Protein AF-A0A524PRJ2-F1 (afdb_monomer)

Sequence (119 aa):
MFIVMVVLFILGYTMIALEHPIKVEKAATALLLGSILWAIYALFSDQILNLGHSLSWLETREMAESFLHNIKPTMSENAFATSPFRETVELAESTNHFVKEELAHHLIEIAEILFFLFG

pLDDT: mean 88.27, std 4.94, range [56.59, 96.62]

Foldseek 3Di:
DVVVLVVLVVVLVVCLVVCPVPVDDSVVSVVVSVVVSLVCCLVCQVVVVVVVPDPVLVVLLVVLVCCVPPPVVVDDPVRLVPDPCVVSNVLNVDSNNVSVVVCVVVVVVVVVVVVVVVD

Radius of gyration: 19.34 Å; Cα contacts (8 Å, |Δi|>4): 69; chains: 1; bounding box: 44×35×56 Å

Secondary structure (DSSP, 8-state):
-HHHHHHHHHHHHHHHHTHHHH---HHHHHHHHHHHHHHHHHHTHHHHHTTS--HHHHHHHHHHHHHHHHTGGGS-HHHHHT-TTHHHHHHHH-HHHHHHHHHHHHHHHHHHHHHHHH-

Structure (mmCIF, N/CA/C/O backbone):
data_AF-A0A524PRJ2-F1
#
_entry.id   AF-A0A524PRJ2-F1
#
loop_
_atom_site.group_PDB
_atom_site.id
_atom_site.type_symbol
_atom_site.label_atom_id
_atom_site.label_alt_id
_atom_site.label_comp_id
_atom_site.label_asym_id
_atom_site.label_entity_id
_atom_site.label_seq_id
_atom_site.pdbx_PDB_ins_code
_atom_site.Cartn_x
_atom_site.Cartn_y
_atom_site.Cartn_z
_atom_site.occupancy
_atom_site.B_iso_or_equiv
_atom_site.auth_seq_id
_atom_site.auth_comp_id
_atom_site.auth_asym_id
_atom_site.auth_atom_id
_atom_site.pdbx_PDB_model_num
ATOM 1 N N . MET A 1 1 ? -6.695 -12.510 -0.837 1.00 88.38 1 MET A N 1
ATOM 2 C CA . MET A 1 1 ? -6.033 -11.444 -0.051 1.00 88.38 1 MET A CA 1
ATOM 3 C C . MET A 1 1 ? -6.800 -10.134 -0.108 1.00 88.38 1 MET A C 1
ATOM 5 O O . MET A 1 1 ? -7.162 -9.634 0.946 1.00 88.38 1 MET A O 1
ATOM 9 N N . PHE A 1 2 ? -7.191 -9.659 -1.293 1.00 90.62 2 PHE A N 1
ATOM 10 C CA . PHE A 1 2 ? -8.048 -8.473 -1.433 1.00 90.62 2 PHE A CA 1
ATOM 11 C C . PHE A 1 2 ? -9.350 -8.519 -0.601 1.00 90.62 2 PHE A C 1
ATOM 13 O O . PHE A 1 2 ? -9.598 -7.631 0.206 1.00 90.62 2 PHE A O 1
ATOM 20 N N . ILE A 1 3 ? -10.139 -9.598 -0.695 1.00 93.56 3 ILE A N 1
ATOM 21 C CA . ILE A 1 3 ? -11.383 -9.745 0.094 1.00 93.56 3 ILE A CA 1
ATOM 22 C C . ILE A 1 3 ? -11.112 -9.707 1.609 1.00 93.56 3 ILE A C 1
ATOM 24 O O . ILE A 1 3 ? -11.890 -9.131 2.362 1.00 93.56 3 ILE A O 1
ATOM 28 N N . VAL A 1 4 ? -9.990 -10.276 2.064 1.00 93.75 4 VAL A N 1
ATOM 29 C CA . VAL A 1 4 ? -9.600 -10.245 3.485 1.00 93.75 4 VAL A CA 1
ATOM 30 C C . VAL A 1 4 ? -9.356 -8.808 3.939 1.00 93.75 4 VAL A C 1
ATOM 32 O O . VAL A 1 4 ? -9.821 -8.430 5.010 1.00 93.75 4 VAL A O 1
ATOM 35 N N . MET A 1 5 ? -8.700 -7.986 3.115 1.00 94.38 5 MET A N 1
ATOM 36 C CA . MET A 1 5 ? -8.522 -6.561 3.404 1.00 94.38 5 MET A CA 1
ATOM 37 C C . MET A 1 5 ? -9.861 -5.826 3.498 1.00 94.38 5 MET A C 1
ATOM 39 O O . MET A 1 5 ? -10.047 -5.040 4.419 1.00 94.38 5 MET A O 1
ATOM 43 N N . VAL A 1 6 ? -10.817 -6.118 2.609 1.00 94.69 6 VAL A N 1
ATOM 44 C CA . VAL A 1 6 ? -12.167 -5.527 2.669 1.00 94.69 6 VAL A CA 1
ATOM 45 C C . VAL A 1 6 ? -12.878 -5.907 3.970 1.00 94.69 6 VAL A C 1
ATOM 47 O O . VAL A 1 6 ? -13.446 -5.047 4.640 1.00 94.69 6 VAL A O 1
ATOM 50 N N . VAL A 1 7 ? -12.808 -7.178 4.374 1.00 96.62 7 VAL A N 1
ATOM 51 C CA . VAL A 1 7 ? -13.392 -7.643 5.641 1.00 96.62 7 VAL A CA 1
ATOM 52 C C . VAL A 1 7 ? -12.737 -6.948 6.838 1.00 96.62 7 VAL A C 1
ATOM 54 O O . VAL A 1 7 ? -13.444 -6.448 7.711 1.00 96.62 7 VAL A O 1
ATOM 57 N N . LEU A 1 8 ? -11.404 -6.866 6.873 1.00 95.06 8 LEU A N 1
ATOM 58 C CA . LEU A 1 8 ? -10.670 -6.175 7.937 1.00 95.06 8 LEU A CA 1
ATOM 59 C C . LEU A 1 8 ? -11.004 -4.686 7.990 1.00 95.06 8 LEU A C 1
ATOM 61 O O . LEU A 1 8 ? -11.184 -4.150 9.079 1.00 95.06 8 LEU A O 1
ATOM 65 N N . PHE A 1 9 ? -11.139 -4.034 6.836 1.00 95.06 9 PHE A N 1
ATOM 66 C CA . PHE A 1 9 ? -11.556 -2.642 6.746 1.00 95.06 9 PHE A CA 1
ATOM 67 C C . PHE A 1 9 ? -12.948 -2.433 7.350 1.00 95.06 9 PHE A C 1
ATOM 69 O O . PHE A 1 9 ? -13.110 -1.566 8.204 1.00 95.06 9 PHE A O 1
ATOM 76 N N . ILE A 1 10 ? -13.935 -3.260 6.983 1.00 96.12 10 ILE A N 1
ATOM 77 C CA . ILE A 1 10 ? -15.298 -3.170 7.530 1.00 96.12 10 ILE A CA 1
ATOM 78 C C . ILE A 1 10 ? -15.291 -3.397 9.047 1.00 96.12 10 ILE A C 1
ATOM 80 O O . ILE A 1 10 ? -15.889 -2.614 9.787 1.00 96.12 10 I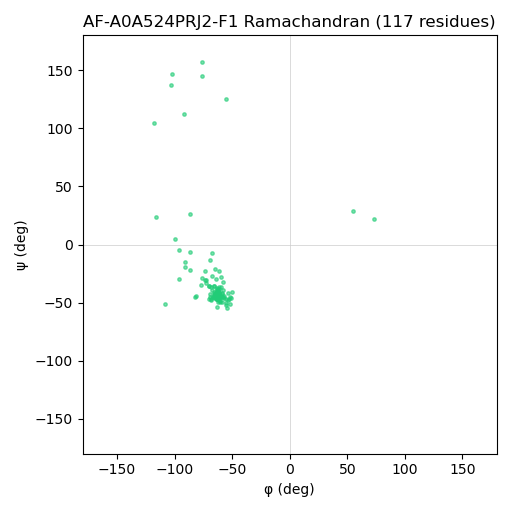LE A O 1
ATOM 84 N N . LEU A 1 11 ? -14.600 -4.435 9.529 1.00 93.62 11 LEU A N 1
ATOM 85 C CA . LEU A 1 11 ? -14.512 -4.742 10.961 1.00 93.62 11 LEU A CA 1
ATOM 86 C C . LEU A 1 11 ? -13.808 -3.628 11.742 1.00 93.62 11 LEU A C 1
ATOM 88 O O . LEU A 1 11 ? -14.305 -3.184 12.776 1.00 93.62 11 LEU A O 1
ATOM 92 N N . GLY A 1 12 ? -12.673 -3.150 11.238 1.00 91.50 12 GLY A N 1
ATOM 93 C CA . GLY A 1 12 ? -11.906 -2.075 11.852 1.00 91.50 12 GLY A CA 1
ATOM 94 C C . GLY A 1 12 ? -12.668 -0.755 11.881 1.00 91.50 12 GLY A C 1
ATOM 95 O O . GLY A 1 12 ? -12.739 -0.111 12.925 1.00 91.50 12 GLY A O 1
ATOM 96 N N . TYR A 1 13 ? -13.315 -0.385 10.776 1.00 91.75 13 TYR A N 1
ATOM 97 C CA . TYR A 1 13 ? -14.158 0.806 10.719 1.00 91.75 13 TYR A CA 1
ATOM 98 C C . TYR A 1 13 ? -15.356 0.700 11.671 1.00 91.75 13 TYR A C 1
ATOM 100 O O . TYR A 1 13 ? -15.685 1.662 12.363 1.00 91.75 13 TYR A O 1
ATOM 108 N N . THR A 1 14 ? -15.960 -0.488 11.783 1.00 91.50 14 THR A N 1
ATOM 109 C CA . THR A 1 14 ? -17.031 -0.754 12.756 1.00 91.50 14 THR A CA 1
ATOM 110 C C . THR A 1 14 ? -16.536 -0.557 14.191 1.00 91.50 14 THR A C 1
ATOM 112 O O . THR A 1 14 ? -17.237 0.059 14.989 1.00 91.50 14 THR A O 1
ATOM 115 N N . MET A 1 15 ? -15.317 -1.001 14.523 1.00 88.31 15 MET A N 1
ATOM 116 C CA . MET A 1 15 ? -14.719 -0.760 15.845 1.00 88.31 15 MET A CA 1
ATOM 117 C C . MET A 1 15 ? -14.489 0.731 16.127 1.00 88.31 15 MET A C 1
ATOM 119 O O . MET A 1 15 ? -14.765 1.181 17.236 1.00 88.31 15 MET A O 1
ATOM 123 N N . ILE A 1 16 ? -14.052 1.509 15.132 1.00 88.81 16 ILE A N 1
ATOM 124 C CA . ILE A 1 16 ? -13.874 2.967 15.261 1.00 88.81 16 ILE A CA 1
ATOM 125 C C . ILE A 1 16 ? -15.227 3.668 15.472 1.00 88.81 16 ILE A C 1
ATOM 127 O O . ILE A 1 16 ? -15.348 4.556 16.318 1.00 88.81 16 ILE A O 1
ATOM 131 N N . ALA A 1 17 ? -16.260 3.262 14.727 1.00 89.00 17 ALA A N 1
ATOM 132 C CA . ALA A 1 17 ? -17.611 3.807 14.855 1.00 89.00 17 ALA A CA 1
ATOM 133 C C . ALA A 1 17 ? -18.248 3.471 16.216 1.00 89.00 17 ALA A C 1
ATOM 135 O O . ALA A 1 17 ? -18.953 4.295 16.800 1.00 89.00 17 ALA A O 1
ATOM 136 N N . LEU A 1 18 ? -17.960 2.282 16.750 1.00 87.56 18 LEU A N 1
ATOM 137 C CA . LEU A 1 18 ? -18.409 1.809 18.058 1.00 87.56 18 LEU A CA 1
ATOM 138 C C . LEU A 1 18 ? -17.474 2.227 19.209 1.00 87.56 18 LEU A C 1
ATOM 140 O O . LEU A 1 18 ? -17.457 1.571 20.249 1.00 87.56 18 LEU A O 1
ATOM 144 N N . GLU A 1 19 ? -16.730 3.330 19.084 1.00 80.19 19 GLU A N 1
ATOM 145 C CA . GLU A 1 19 ? -15.856 3.811 20.166 1.00 80.19 19 GLU A CA 1
ATOM 146 C C . GLU A 1 19 ? -16.596 3.934 21.510 1.00 80.19 19 GLU A C 1
ATOM 148 O O . GLU A 1 19 ? -16.083 3.504 22.543 1.00 80.19 19 GLU A O 1
ATOM 153 N N . HIS A 1 20 ? -17.806 4.504 21.510 1.00 73.50 20 HIS A N 1
ATOM 154 C CA . HIS A 1 20 ? -18.548 4.791 22.742 1.00 73.50 20 HIS A CA 1
ATOM 155 C C . HIS A 1 20 ? -18.753 3.566 23.655 1.00 73.50 20 HIS A C 1
ATOM 157 O O . HIS A 1 20 ? -18.514 3.683 24.859 1.00 73.50 20 HIS A O 1
ATOM 163 N N . PRO A 1 21 ? -19.172 2.396 23.141 1.00 76.75 21 PRO A N 1
ATOM 164 C CA . PRO A 1 21 ? -19.246 1.181 23.949 1.00 76.75 21 PRO A CA 1
ATOM 165 C C . PRO A 1 21 ? -17.888 0.510 24.233 1.00 76.75 21 PRO A C 1
ATOM 167 O O . PRO A 1 21 ? -17.763 -0.134 25.273 1.00 76.75 21 PRO A O 1
ATOM 170 N N . ILE A 1 22 ? -16.884 0.637 23.353 1.00 77.38 22 ILE A N 1
ATOM 171 C CA . ILE A 1 22 ? -15.629 -0.144 23.423 1.00 77.38 22 ILE A CA 1
ATOM 172 C C . ILE A 1 22 ? -14.533 0.568 24.246 1.00 77.38 22 ILE A C 1
ATOM 174 O O . ILE A 1 22 ? -13.629 -0.091 24.756 1.00 77.38 22 ILE A O 1
ATOM 178 N N . LYS A 1 23 ? -14.637 1.891 24.454 1.00 81.44 23 LYS A N 1
ATOM 179 C CA . LYS A 1 23 ? -13.689 2.716 25.240 1.00 81.44 23 LYS A CA 1
ATOM 180 C C . LYS A 1 23 ? -12.224 2.602 24.784 1.00 81.44 23 LYS A C 1
ATOM 182 O O . LYS A 1 23 ? -11.310 2.752 25.592 1.00 81.44 23 LYS A O 1
ATOM 187 N N . VAL A 1 24 ? -12.000 2.323 23.503 1.00 82.50 24 VAL A N 1
ATOM 188 C CA . VAL A 1 24 ? -10.673 2.342 22.873 1.00 82.50 24 VAL A CA 1
ATOM 189 C C . VAL A 1 24 ? -10.558 3.623 22.055 1.00 82.50 24 VAL A C 1
ATOM 191 O O . VAL A 1 24 ? -11.493 3.969 21.342 1.00 82.50 24 VAL A O 1
ATOM 194 N N . GLU A 1 25 ? -9.409 4.293 22.132 1.00 84.81 25 GLU A N 1
ATOM 195 C CA . GLU A 1 25 ? -9.114 5.510 21.366 1.00 84.81 25 GLU A CA 1
ATOM 196 C C . GLU A 1 25 ? -9.296 5.297 19.848 1.00 84.81 25 GLU A C 1
ATOM 198 O O . GLU A 1 25 ? -8.645 4.416 19.260 1.00 84.81 25 GLU A O 1
ATOM 203 N N . LYS A 1 26 ? -10.121 6.134 19.184 1.00 84.44 26 LYS A N 1
ATOM 204 C CA . LYS A 1 26 ? -10.308 6.102 17.712 1.00 84.44 26 LYS A CA 1
ATOM 205 C C . LYS A 1 26 ? -8.977 6.123 16.979 1.00 84.44 26 LYS A C 1
ATOM 207 O O . LYS A 1 26 ? -8.774 5.342 16.054 1.00 84.44 26 LYS A O 1
ATOM 212 N N . ALA A 1 27 ? -8.077 7.014 17.398 1.00 84.62 27 ALA A N 1
ATOM 213 C CA . ALA A 1 27 ? -6.796 7.229 16.738 1.00 84.62 27 ALA A CA 1
ATOM 214 C C . ALA A 1 27 ? -5.906 5.979 16.810 1.00 84.62 27 ALA A C 1
ATOM 216 O O . ALA A 1 27 ? -5.354 5.560 15.795 1.00 84.62 27 ALA A O 1
ATOM 217 N N . ALA A 1 28 ? -5.828 5.331 17.977 1.00 85.69 28 ALA A N 1
ATOM 218 C CA . ALA A 1 28 ? -5.039 4.112 18.145 1.00 85.69 28 ALA A CA 1
ATOM 219 C C . ALA A 1 28 ? -5.585 2.959 17.286 1.00 85.69 28 ALA A C 1
ATOM 221 O O . ALA A 1 28 ? -4.821 2.271 16.610 1.00 85.69 28 ALA A O 1
ATOM 222 N N . THR A 1 29 ? -6.911 2.785 17.253 1.00 86.75 29 THR A N 1
ATOM 223 C CA . THR A 1 29 ? -7.559 1.743 16.437 1.00 86.75 29 THR A CA 1
ATOM 224 C C . THR A 1 29 ? -7.399 2.015 14.941 1.00 86.75 29 THR A C 1
ATOM 226 O O . THR A 1 29 ? -7.142 1.088 14.176 1.00 86.75 29 THR A O 1
ATOM 229 N N . ALA A 1 30 ? -7.497 3.279 14.517 1.00 88.56 30 ALA A N 1
ATOM 230 C CA . ALA A 1 30 ? -7.299 3.688 13.129 1.00 88.56 30 ALA A CA 1
ATOM 231 C C . ALA A 1 30 ? -5.861 3.441 12.654 1.00 88.56 30 ALA A C 1
ATOM 233 O O . ALA A 1 30 ? -5.662 2.872 11.581 1.00 88.56 30 ALA A O 1
ATOM 234 N N . LEU A 1 31 ? -4.864 3.799 13.470 1.00 88.38 31 LEU A N 1
ATOM 235 C CA . LEU A 1 31 ? -3.455 3.550 13.160 1.00 88.38 31 LEU A CA 1
ATOM 236 C C . LEU A 1 31 ? -3.149 2.049 13.086 1.00 88.38 31 LEU A C 1
ATOM 238 O O . LEU A 1 31 ? -2.465 1.606 12.163 1.00 88.38 31 LEU A O 1
ATOM 242 N N . LEU A 1 32 ? -3.685 1.252 14.016 1.00 88.81 32 LEU A N 1
ATOM 243 C CA . LEU A 1 32 ? -3.506 -0.201 14.019 1.00 88.81 32 LEU A CA 1
ATOM 244 C C . LEU A 1 32 ? -4.164 -0.855 12.797 1.00 88.81 32 LEU A C 1
ATOM 246 O O . LEU A 1 32 ? -3.530 -1.666 12.124 1.00 88.81 32 LEU A O 1
ATOM 250 N N . LEU A 1 33 ? -5.402 -0.471 12.470 1.00 92.88 33 LEU A N 1
ATOM 251 C CA . LEU A 1 33 ? -6.099 -0.951 11.278 1.00 92.88 33 LEU A CA 1
ATOM 252 C C . LEU A 1 33 ? -5.316 -0.611 10.005 1.00 92.88 33 LEU A C 1
ATOM 254 O O . LEU A 1 33 ? -5.080 -1.498 9.185 1.00 92.88 33 LEU A O 1
ATOM 258 N N . GLY A 1 34 ? -4.885 0.646 9.860 1.00 90.75 34 GLY A N 1
ATOM 259 C CA . GLY A 1 34 ? -4.089 1.093 8.718 1.00 90.75 34 GLY A CA 1
ATOM 260 C C . GLY A 1 34 ? -2.781 0.313 8.584 1.00 90.75 34 GLY A C 1
ATOM 261 O O . GLY A 1 34 ? -2.474 -0.182 7.503 1.00 90.75 34 GLY A O 1
ATOM 262 N N . SER A 1 35 ? -2.065 0.108 9.693 1.00 90.62 35 SER A N 1
ATOM 263 C CA . SER A 1 35 ? -0.805 -0.649 9.717 1.00 90.62 35 SER A CA 1
ATOM 264 C C . SER A 1 35 ? -0.996 -2.109 9.294 1.00 90.62 35 SER A C 1
ATOM 266 O O . SER A 1 35 ? -0.199 -2.639 8.522 1.00 90.62 35 SER A O 1
ATOM 268 N N . ILE A 1 36 ? -2.064 -2.765 9.764 1.00 93.44 36 ILE A N 1
ATOM 269 C CA . ILE A 1 36 ? -2.372 -4.159 9.410 1.00 93.44 36 ILE A CA 1
ATOM 270 C C . ILE A 1 36 ? -2.771 -4.274 7.937 1.00 93.44 36 ILE A C 1
ATOM 272 O O . ILE A 1 36 ? -2.255 -5.140 7.230 1.00 93.44 36 ILE A O 1
ATOM 276 N N . LEU A 1 37 ? -3.677 -3.412 7.465 1.00 93.69 37 LEU A N 1
ATOM 277 C CA . LEU A 1 37 ? -4.100 -3.401 6.064 1.00 93.69 37 LEU A CA 1
ATOM 278 C C . LEU A 1 37 ? -2.908 -3.159 5.140 1.00 93.69 37 LEU A C 1
ATOM 280 O O . LEU A 1 37 ? -2.765 -3.853 4.134 1.00 93.69 37 LEU A O 1
ATOM 284 N N . TRP A 1 38 ? -2.027 -2.233 5.512 1.00 90.50 38 TRP A N 1
ATOM 285 C CA . TRP A 1 38 ? -0.821 -1.956 4.754 1.00 90.50 38 TRP A CA 1
ATOM 286 C C . TRP A 1 38 ? 0.160 -3.133 4.746 1.00 90.50 38 TRP A C 1
ATOM 288 O O . TRP A 1 38 ? 0.654 -3.504 3.685 1.00 90.50 38 TRP A O 1
ATOM 298 N N . ALA A 1 39 ? 0.397 -3.778 5.891 1.00 91.19 39 ALA A N 1
ATOM 299 C CA . ALA A 1 39 ? 1.261 -4.955 5.957 1.00 91.19 39 ALA A CA 1
ATOM 300 C C . ALA A 1 39 ? 0.751 -6.087 5.048 1.00 91.19 39 ALA A C 1
ATOM 302 O O . ALA A 1 39 ? 1.531 -6.713 4.331 1.00 91.19 39 ALA A O 1
ATOM 303 N N . ILE A 1 40 ? -0.565 -6.317 5.025 1.00 93.19 40 ILE A N 1
ATOM 304 C CA . ILE A 1 40 ? -1.187 -7.290 4.119 1.00 93.19 40 ILE A CA 1
ATOM 305 C C . ILE A 1 40 ? -1.008 -6.853 2.661 1.00 93.19 40 ILE A C 1
ATOM 307 O O . ILE A 1 40 ? -0.624 -7.671 1.828 1.00 93.19 40 ILE A O 1
ATOM 311 N N . TYR A 1 41 ? -1.244 -5.580 2.345 1.00 91.69 41 TYR A N 1
ATOM 312 C CA . TYR A 1 41 ? -1.062 -5.066 0.989 1.00 91.69 41 TYR A CA 1
ATOM 313 C C . TYR A 1 41 ? 0.378 -5.234 0.491 1.00 91.69 41 TYR A C 1
ATOM 315 O O . TYR A 1 41 ? 0.582 -5.728 -0.612 1.00 91.69 41 TYR A O 1
ATOM 323 N N . ALA A 1 42 ? 1.373 -4.900 1.314 1.00 90.06 42 ALA A N 1
ATOM 324 C CA . ALA A 1 42 ? 2.784 -5.022 0.963 1.00 90.06 42 ALA A CA 1
ATOM 325 C C . ALA A 1 42 ? 3.211 -6.486 0.755 1.00 90.06 42 ALA A C 1
ATOM 327 O O . ALA A 1 42 ? 3.921 -6.787 -0.199 1.00 90.06 42 ALA A O 1
ATOM 328 N N . LEU A 1 43 ? 2.756 -7.409 1.612 1.00 90.94 43 LEU A N 1
ATOM 329 C CA . LEU A 1 43 ? 3.108 -8.832 1.516 1.00 90.94 43 LEU A CA 1
ATOM 330 C C . LEU A 1 43 ? 2.428 -9.551 0.345 1.00 90.94 43 LEU A C 1
ATOM 332 O O . LEU A 1 43 ? 2.978 -10.513 -0.187 1.00 90.94 43 LEU A O 1
ATOM 336 N N . PHE A 1 44 ? 1.232 -9.109 -0.043 1.00 93.31 44 PHE A N 1
ATOM 337 C CA . PHE A 1 44 ? 0.418 -9.748 -1.080 1.00 93.31 44 PHE A CA 1
ATOM 338 C C . PHE A 1 44 ? 0.199 -8.846 -2.302 1.00 93.31 44 PHE A C 1
ATOM 340 O O . PHE A 1 44 ? -0.766 -9.036 -3.044 1.00 93.31 44 PHE A O 1
ATOM 347 N N . SER A 1 45 ? 1.100 -7.886 -2.512 1.00 91.69 45 SER A N 1
ATOM 348 C CA . SER A 1 45 ? 1.030 -6.845 -3.541 1.00 91.69 45 SER A CA 1
ATOM 349 C C . SER A 1 45 ? 0.833 -7.420 -4.944 1.00 91.69 45 SER A C 1
ATOM 351 O O . SER A 1 45 ? -0.096 -7.020 -5.638 1.00 91.69 45 SER A O 1
ATOM 353 N N . ASP A 1 46 ? 1.622 -8.431 -5.314 1.00 91.38 46 ASP A N 1
ATOM 354 C CA . ASP A 1 46 ? 1.523 -9.154 -6.590 1.00 91.38 46 ASP A CA 1
ATOM 355 C C . ASP A 1 46 ? 0.121 -9.738 -6.827 1.00 91.38 46 ASP A C 1
ATOM 357 O O . ASP A 1 46 ? -0.535 -9.435 -7.822 1.00 91.38 46 ASP A O 1
ATOM 361 N N . GLN A 1 47 ? -0.409 -10.495 -5.863 1.00 91.75 47 GLN A N 1
ATOM 362 C CA . GLN A 1 47 ? -1.735 -11.113 -5.983 1.00 91.75 47 GLN A CA 1
ATOM 363 C C . GLN A 1 47 ? -2.866 -10.085 -6.064 1.00 91.75 47 GLN A C 1
ATOM 365 O O . GLN A 1 47 ? -3.919 -10.379 -6.624 1.00 91.75 47 GLN A O 1
ATOM 370 N N . ILE A 1 48 ? -2.688 -8.916 -5.445 1.00 92.44 48 ILE A N 1
ATOM 371 C CA . ILE A 1 48 ? -3.700 -7.860 -5.407 1.00 92.44 48 ILE A CA 1
ATOM 372 C C . ILE A 1 48 ? -3.648 -7.028 -6.690 1.00 92.44 48 ILE A C 1
ATOM 374 O O . ILE A 1 48 ? -4.691 -6.765 -7.282 1.00 92.44 48 ILE A O 1
ATOM 378 N N . LEU A 1 49 ? -2.456 -6.647 -7.150 1.00 91.06 49 LEU A N 1
ATOM 379 C CA . LEU A 1 49 ? -2.282 -5.829 -8.349 1.00 91.06 49 LEU A CA 1
ATOM 380 C C . LEU A 1 49 ? -2.549 -6.615 -9.639 1.00 91.06 49 LEU A C 1
ATOM 382 O O . LEU A 1 49 ? -3.122 -6.061 -10.578 1.00 91.06 49 LEU A O 1
ATOM 386 N N . ASN A 1 50 ? -2.287 -7.925 -9.654 1.00 89.56 50 ASN A N 1
ATOM 387 C CA . ASN A 1 50 ? -2.658 -8.808 -10.766 1.00 89.56 50 ASN A CA 1
ATOM 388 C C . ASN 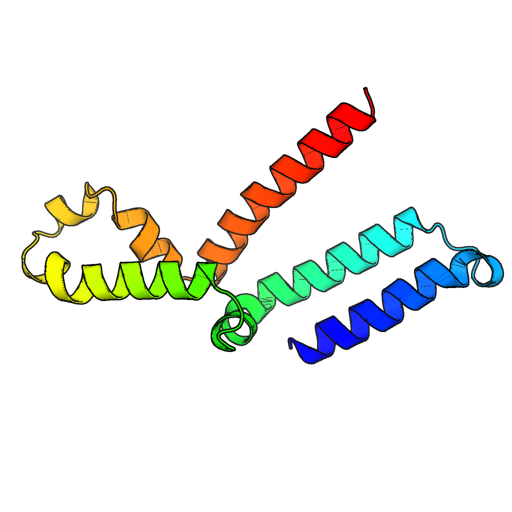A 1 50 ? -4.176 -9.004 -10.934 1.00 89.56 50 ASN A C 1
ATOM 390 O O . ASN A 1 50 ? -4.604 -9.571 -11.937 1.00 89.56 50 ASN A O 1
ATOM 394 N N . LEU A 1 51 ? -5.011 -8.506 -10.010 1.00 90.69 51 LEU A N 1
ATOM 395 C CA . LEU A 1 51 ? -6.464 -8.433 -10.221 1.00 90.69 51 LEU A CA 1
ATOM 396 C C . LEU A 1 51 ? -6.850 -7.402 -11.297 1.00 90.69 51 LEU A C 1
ATOM 398 O O . LEU A 1 51 ? -7.995 -7.399 -11.738 1.00 90.69 51 LEU A O 1
ATOM 402 N N . GLY A 1 52 ? -5.926 -6.525 -11.711 1.00 88.00 52 GLY A N 1
ATOM 403 C CA . GLY A 1 52 ? -6.163 -5.551 -12.781 1.00 88.00 52 GLY A CA 1
ATOM 404 C C . GLY A 1 52 ? -7.082 -4.395 -12.378 1.00 88.00 52 GLY A C 1
ATOM 405 O O . GLY A 1 52 ? -7.696 -3.765 -13.231 1.00 88.00 52 GLY A O 1
ATOM 406 N N . HIS A 1 53 ? -7.214 -4.118 -11.079 1.00 89.19 53 HIS A N 1
ATOM 407 C CA . HIS A 1 53 ?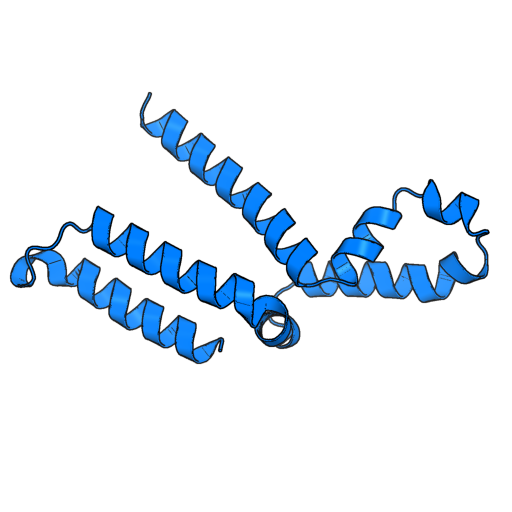 -8.024 -3.001 -10.578 1.00 89.19 53 HIS A CA 1
ATOM 408 C C . HIS A 1 53 ? -7.239 -1.691 -10.418 1.00 89.19 53 HIS A C 1
ATOM 410 O O . HIS A 1 53 ? -7.852 -0.639 -10.257 1.00 89.19 53 HIS A O 1
ATOM 416 N N . SER A 1 54 ? -5.903 -1.743 -10.438 1.00 89.69 54 SER A N 1
ATOM 417 C CA . SER A 1 54 ? -5.052 -0.554 -10.342 1.00 89.69 54 SER A CA 1
ATOM 418 C C . SER A 1 54 ? -4.724 -0.030 -11.738 1.00 89.69 54 SER A C 1
ATOM 420 O O . SER A 1 54 ? -4.006 -0.690 -12.489 1.00 89.69 54 SER A O 1
ATOM 422 N N . LEU A 1 55 ? -5.250 1.152 -12.072 1.00 90.31 55 LEU A N 1
ATOM 423 C CA . LEU A 1 55 ? -4.994 1.804 -13.358 1.00 90.31 55 LEU A CA 1
ATOM 424 C C . LEU A 1 55 ? -3.514 2.185 -13.508 1.00 90.31 55 LEU A C 1
ATOM 426 O O . LEU A 1 55 ? -2.916 1.877 -14.530 1.00 90.31 55 LEU A O 1
ATOM 430 N N . SER A 1 56 ? -2.898 2.748 -12.463 1.00 89.81 56 SER A N 1
ATOM 431 C CA . SER A 1 56 ? -1.483 3.142 -12.486 1.00 89.81 56 SER A CA 1
ATOM 432 C C . SER A 1 56 ? -0.542 1.952 -12.691 1.00 89.81 56 SER A C 1
ATOM 434 O O . SER A 1 56 ? 0.426 2.044 -13.446 1.00 89.81 56 SER A O 1
ATOM 436 N N . TRP A 1 57 ? -0.839 0.804 -12.072 1.00 91.62 57 TRP A N 1
ATOM 437 C CA . TRP A 1 57 ? -0.072 -0.428 -12.284 1.00 91.62 57 TRP A CA 1
ATOM 438 C C . TRP A 1 57 ? -0.196 -0.943 -13.721 1.00 91.62 57 TRP A C 1
ATOM 440 O O . TRP A 1 57 ? 0.805 -1.333 -14.321 1.00 91.62 57 TRP A O 1
ATOM 450 N N . LEU A 1 58 ? -1.411 -0.925 -14.281 1.00 92.38 58 LEU A N 1
ATOM 451 C CA . LEU A 1 58 ? -1.659 -1.341 -15.663 1.00 92.38 58 LEU A CA 1
ATOM 452 C C . LEU A 1 58 ? -0.916 -0.445 -16.656 1.00 92.38 58 LEU A C 1
ATOM 454 O O . LEU A 1 58 ? -0.183 -0.961 -17.491 1.00 92.38 58 LEU A O 1
ATOM 458 N N . GLU A 1 59 ? -1.030 0.876 -16.518 1.00 91.88 59 GLU A N 1
ATOM 459 C CA . GLU A 1 59 ? -0.346 1.846 -17.382 1.00 91.88 59 GLU A CA 1
ATOM 460 C C . GLU A 1 59 ? 1.181 1.694 -17.312 1.00 91.88 59 GLU A C 1
ATOM 462 O O . GLU A 1 59 ? 1.860 1.664 -18.340 1.00 91.88 59 GLU A O 1
ATOM 467 N N . THR A 1 60 ? 1.726 1.526 -16.103 1.00 91.31 60 THR A N 1
ATOM 468 C CA . THR A 1 60 ? 3.167 1.321 -15.883 1.00 91.31 60 THR A CA 1
ATOM 469 C C . THR A 1 60 ? 3.647 0.035 -16.554 1.00 91.31 60 THR A C 1
ATOM 471 O O . THR A 1 60 ? 4.686 0.022 -17.221 1.00 91.31 60 THR A O 1
ATOM 474 N N . ARG A 1 61 ? 2.867 -1.043 -16.429 1.00 92.12 61 ARG A N 1
ATOM 475 C CA . ARG A 1 61 ? 3.174 -2.337 -17.035 1.00 92.12 61 ARG A CA 1
ATOM 476 C C . ARG A 1 61 ? 3.061 -2.304 -18.557 1.00 92.12 61 ARG A C 1
ATOM 478 O O . ARG A 1 61 ? 3.966 -2.790 -19.225 1.00 92.12 61 ARG A O 1
ATOM 485 N N . GLU A 1 62 ? 2.011 -1.708 -19.112 1.00 91.94 62 GLU A N 1
ATOM 486 C CA . GLU A 1 62 ? 1.840 -1.564 -20.563 1.00 91.94 62 GLU A CA 1
ATOM 487 C C . GLU A 1 62 ? 2.957 -0.710 -21.176 1.00 91.94 62 GLU A C 1
ATOM 489 O O . GLU A 1 62 ? 3.536 -1.077 -22.204 1.00 91.94 62 GLU A O 1
ATOM 494 N N . MET A 1 63 ? 3.328 0.392 -20.516 1.00 91.12 63 MET A N 1
ATOM 495 C CA . MET A 1 63 ? 4.451 1.225 -20.938 1.00 91.12 63 MET A CA 1
ATOM 496 C C . MET A 1 63 ? 5.758 0.427 -20.935 1.00 91.12 63 MET A C 1
ATOM 498 O O . MET A 1 63 ? 6.468 0.411 -21.946 1.00 91.12 63 MET A O 1
ATOM 502 N N . ALA A 1 64 ? 6.058 -0.281 -19.846 1.00 92.12 64 ALA A N 1
ATOM 503 C CA . ALA A 1 64 ? 7.255 -1.106 -19.743 1.00 92.12 64 ALA A CA 1
ATOM 504 C C . ALA A 1 64 ? 7.279 -2.245 -20.774 1.00 92.12 64 ALA A C 1
ATOM 506 O O . ALA A 1 64 ? 8.299 -2.441 -21.435 1.00 92.12 64 ALA A O 1
ATOM 507 N N . GLU A 1 65 ? 6.169 -2.959 -20.972 1.00 91.00 65 GLU A N 1
ATOM 508 C CA . GLU A 1 65 ? 6.057 -4.029 -21.969 1.00 91.00 65 GLU A CA 1
ATOM 509 C C . GLU A 1 65 ? 6.276 -3.487 -23.390 1.00 91.00 65 GLU A C 1
ATOM 511 O O . GLU A 1 65 ? 7.053 -4.060 -24.162 1.00 91.00 65 GLU A O 1
ATOM 516 N N . SER A 1 66 ? 5.679 -2.338 -23.725 1.00 90.56 66 SER A N 1
ATOM 517 C CA . SER A 1 66 ? 5.865 -1.698 -25.032 1.00 90.56 66 SER A CA 1
ATOM 518 C C . SER A 1 66 ? 7.327 -1.311 -25.284 1.00 90.56 66 SER A C 1
ATOM 520 O O . SER A 1 66 ? 7.841 -1.494 -26.392 1.00 90.56 66 SER A O 1
ATOM 522 N N . PHE A 1 67 ? 8.022 -0.834 -24.250 1.00 89.94 67 PHE A N 1
ATOM 523 C CA . PHE A 1 67 ? 9.429 -0.469 -24.324 1.00 89.94 67 PHE A CA 1
ATOM 524 C C . PHE A 1 67 ? 10.321 -1.710 -24.464 1.00 89.94 67 PHE A C 1
ATOM 526 O O . PHE A 1 67 ? 11.198 -1.766 -25.332 1.00 89.94 67 PHE A O 1
ATOM 533 N N . LEU A 1 68 ? 10.076 -2.738 -23.649 1.00 89.19 68 LEU A N 1
ATOM 534 C CA . LEU A 1 68 ? 10.809 -4.002 -23.683 1.00 89.19 68 LEU A CA 1
ATOM 535 C C . LEU A 1 68 ? 10.667 -4.724 -25.027 1.00 89.19 68 LEU A C 1
ATOM 537 O O . LEU A 1 68 ? 11.633 -5.323 -25.491 1.00 89.19 68 LEU A O 1
ATOM 541 N N . HIS A 1 69 ? 9.494 -4.663 -25.658 1.00 89.25 69 HIS A N 1
ATOM 542 C CA . HIS A 1 69 ? 9.247 -5.334 -26.931 1.00 89.25 69 HIS A CA 1
ATOM 543 C C . HIS A 1 69 ? 9.769 -4.542 -28.135 1.00 89.25 69 HIS A C 1
ATOM 545 O O . HIS A 1 69 ? 10.389 -5.114 -29.028 1.00 89.25 69 HIS A O 1
ATOM 551 N N . ASN A 1 70 ? 9.532 -3.228 -28.180 1.00 88.25 70 ASN A N 1
ATOM 552 C CA . ASN A 1 70 ? 9.802 -2.437 -29.385 1.00 88.25 70 ASN A CA 1
ATOM 553 C C . ASN A 1 70 ? 11.166 -1.740 -29.366 1.00 88.25 70 ASN A C 1
ATOM 555 O O . ASN A 1 70 ? 11.741 -1.502 -30.424 1.00 88.25 70 ASN A O 1
ATOM 559 N N . ILE A 1 71 ? 11.679 -1.393 -28.182 1.00 84.38 71 ILE A N 1
ATOM 560 C CA . ILE A 1 71 ? 12.841 -0.509 -28.045 1.00 84.38 71 ILE A CA 1
ATOM 561 C C . ILE A 1 71 ? 14.069 -1.307 -27.586 1.00 84.38 71 ILE A C 1
ATOM 563 O O . ILE A 1 71 ? 15.104 -1.264 -28.256 1.00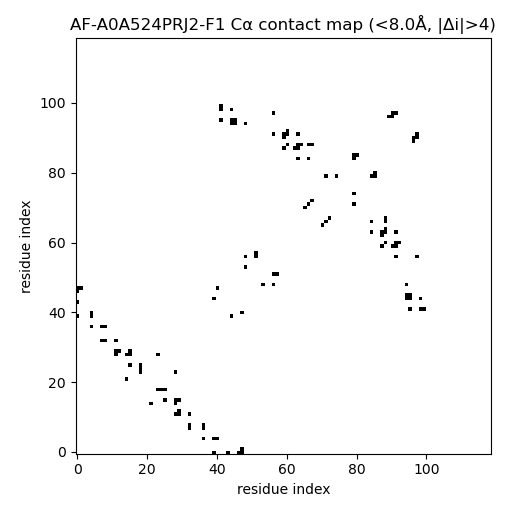 84.38 71 ILE A O 1
ATOM 567 N N . LYS A 1 72 ? 13.964 -2.098 -26.505 1.00 83.25 72 LYS A N 1
ATOM 568 C CA . LYS A 1 72 ? 15.094 -2.872 -25.943 1.00 83.25 72 LYS A CA 1
ATOM 569 C C . LYS A 1 72 ? 15.861 -3.722 -26.975 1.00 83.25 72 LYS A C 1
ATOM 571 O O . LYS A 1 72 ? 17.087 -3.691 -26.91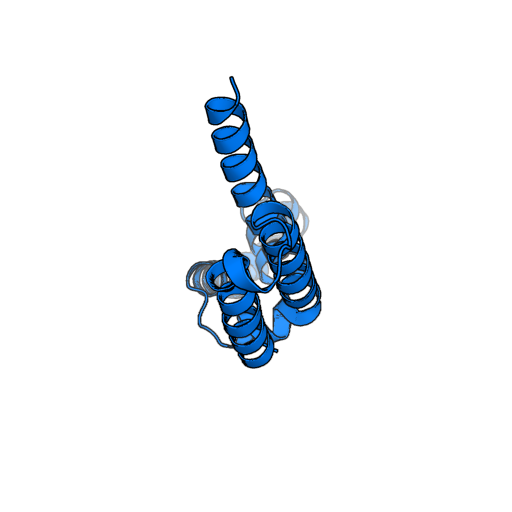6 1.00 83.25 72 LYS A O 1
ATOM 576 N N . PRO A 1 73 ? 15.230 -4.418 -27.947 1.00 87.38 73 PRO A N 1
ATOM 577 C CA . PRO A 1 73 ? 15.961 -5.231 -28.928 1.00 87.38 73 PRO A CA 1
ATOM 578 C C . PRO A 1 73 ? 16.865 -4.417 -29.863 1.00 87.38 73 PRO A C 1
ATOM 580 O O . PRO A 1 73 ? 17.790 -4.961 -30.459 1.00 87.38 73 PRO A O 1
ATOM 583 N N . THR A 1 74 ? 16.591 -3.119 -30.005 1.00 85.81 74 THR A N 1
ATOM 584 C CA . THR A 1 74 ? 17.374 -2.196 -30.840 1.00 85.81 74 THR A CA 1
ATOM 585 C C . THR A 1 74 ? 18.419 -1.404 -30.051 1.00 85.81 74 THR A C 1
ATOM 587 O O . THR A 1 74 ? 19.219 -0.684 -30.647 1.00 85.81 74 THR A O 1
ATO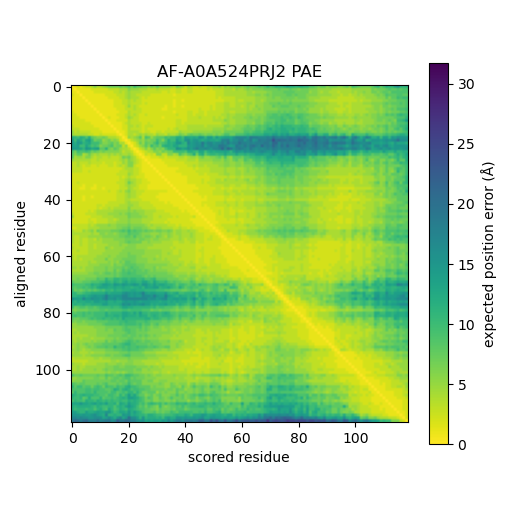M 590 N N . MET A 1 75 ? 18.446 -1.543 -28.722 1.00 83.12 75 MET A N 1
ATOM 591 C CA . MET A 1 75 ? 19.377 -0.846 -27.835 1.00 83.12 75 MET A CA 1
ATOM 592 C C . MET A 1 75 ? 20.514 -1.767 -27.382 1.00 83.12 75 MET A C 1
ATOM 594 O O . MET A 1 75 ? 20.324 -2.960 -27.159 1.00 83.12 75 MET A O 1
ATOM 59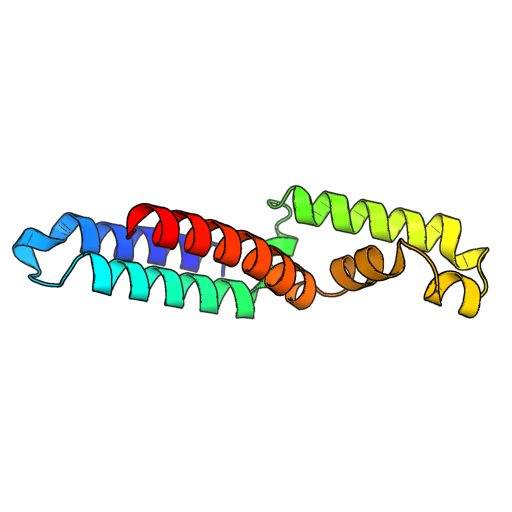8 N N . SER A 1 76 ? 21.706 -1.201 -27.187 1.00 86.38 76 SER A N 1
ATOM 599 C CA . SER A 1 76 ? 22.778 -1.885 -26.457 1.00 86.38 76 SER A CA 1
ATOM 600 C C . SER A 1 76 ? 22.509 -1.849 -24.948 1.00 86.38 76 SER A C 1
ATOM 602 O O . SER A 1 76 ? 21.826 -0.947 -24.459 1.00 86.38 76 SER A O 1
ATOM 604 N N . GLU A 1 77 ? 23.081 -2.787 -24.185 1.00 83.75 77 GLU A N 1
ATOM 605 C CA . GLU A 1 77 ? 22.928 -2.824 -22.717 1.00 83.75 77 GLU A CA 1
ATOM 606 C C . GLU A 1 77 ? 23.315 -1.492 -22.056 1.00 83.75 77 GLU A C 1
ATOM 608 O O . GLU A 1 77 ? 22.590 -0.984 -21.202 1.00 83.75 77 GLU A O 1
ATOM 613 N N . ASN A 1 78 ? 24.403 -0.870 -22.520 1.00 85.94 78 ASN A N 1
ATOM 614 C CA . ASN A 1 78 ? 24.862 0.426 -22.013 1.00 85.94 78 ASN A CA 1
ATOM 615 C C . ASN A 1 78 ? 23.873 1.561 -22.316 1.00 85.94 78 ASN A C 1
ATOM 617 O O . ASN A 1 78 ? 23.720 2.467 -21.503 1.00 85.94 78 ASN A O 1
ATOM 621 N N . ALA A 1 79 ? 23.206 1.518 -23.474 1.00 86.44 79 ALA A N 1
ATOM 622 C CA . ALA A 1 79 ? 22.201 2.512 -23.842 1.00 86.44 79 ALA A CA 1
ATOM 623 C C . ALA A 1 79 ? 20.907 2.343 -23.031 1.00 86.44 79 ALA A C 1
ATOM 625 O O . ALA A 1 79 ? 20.247 3.329 -22.716 1.00 86.44 79 ALA A O 1
ATOM 626 N N . PHE A 1 80 ? 20.546 1.110 -22.665 1.00 87.31 80 PHE A N 1
ATOM 627 C CA . PHE A 1 80 ? 19.426 0.864 -21.757 1.00 87.31 80 PHE A CA 1
ATOM 628 C C . PHE A 1 80 ? 19.738 1.337 -20.331 1.00 87.31 80 PHE A C 1
ATOM 630 O O . PHE A 1 80 ? 18.903 1.990 -19.704 1.00 87.31 80 PHE A O 1
ATOM 637 N N . ALA A 1 81 ? 20.953 1.068 -19.842 1.00 85.69 81 ALA A N 1
ATOM 638 C CA . ALA A 1 81 ? 21.386 1.440 -18.495 1.00 85.69 81 ALA A CA 1
ATOM 639 C C . ALA A 1 81 ? 21.344 2.958 -18.233 1.00 85.69 81 ALA A C 1
ATOM 641 O O . ALA A 1 81 ? 21.138 3.373 -17.095 1.00 85.69 81 ALA A O 1
ATOM 642 N N . THR A 1 82 ? 21.504 3.784 -19.270 1.00 89.19 82 THR A N 1
ATOM 643 C CA . THR A 1 82 ? 21.420 5.252 -19.185 1.00 89.19 82 THR A CA 1
ATOM 644 C C . THR A 1 82 ? 20.071 5.813 -19.642 1.00 89.19 82 THR A C 1
ATOM 646 O O . THR A 1 82 ? 19.903 7.031 -19.710 1.00 89.19 82 THR A O 1
ATOM 649 N N . SER A 1 83 ? 19.104 4.950 -19.968 1.00 87.75 83 SER A N 1
ATOM 650 C CA . SER A 1 83 ? 17.805 5.382 -20.480 1.00 87.75 83 SER A CA 1
ATOM 651 C C . SER A 1 83 ? 16.893 5.929 -19.369 1.00 87.75 83 SER A C 1
ATOM 653 O O . SER A 1 83 ? 16.877 5.377 -18.265 1.00 87.75 83 SER A O 1
ATOM 655 N N . PRO A 1 84 ? 16.057 6.946 -19.661 1.00 87.50 84 PRO A N 1
ATOM 656 C CA . PRO A 1 84 ? 15.042 7.438 -18.721 1.00 87.50 84 PRO A CA 1
ATOM 657 C C . PRO A 1 84 ? 13.991 6.385 -18.341 1.00 87.50 84 PRO A C 1
ATOM 659 O O . PRO A 1 84 ? 13.368 6.482 -17.294 1.00 87.50 84 PRO A O 1
ATOM 662 N N . PHE A 1 85 ? 13.795 5.368 -19.185 1.00 88.56 85 PHE A N 1
ATOM 663 C CA . PHE A 1 85 ? 12.776 4.331 -19.002 1.00 88.56 85 PHE A CA 1
ATOM 664 C C . PHE A 1 85 ? 13.241 3.159 -18.130 1.00 88.56 85 PHE A C 1
ATOM 666 O O . PHE A 1 85 ? 12.436 2.283 -17.816 1.00 88.56 85 PHE A O 1
ATOM 673 N N . ARG A 1 86 ? 14.523 3.121 -17.733 1.00 89.00 86 ARG A N 1
ATOM 674 C CA . ARG A 1 86 ? 15.089 2.047 -16.899 1.00 89.00 86 ARG A CA 1
ATOM 675 C C . ARG A 1 86 ? 14.272 1.838 -15.625 1.00 89.00 86 ARG A C 1
ATOM 677 O O . ARG A 1 86 ? 13.933 0.708 -15.296 1.00 89.00 86 ARG A O 1
ATOM 684 N N . GLU A 1 87 ? 13.951 2.933 -14.947 1.00 88.56 87 GLU A N 1
ATOM 685 C CA . GLU A 1 87 ? 13.210 2.931 -13.687 1.00 88.56 87 GLU A CA 1
ATOM 686 C C . GLU A 1 87 ? 11.772 2.440 -13.867 1.00 88.56 87 GLU A C 1
ATOM 688 O O . GLU A 1 87 ? 11.331 1.570 -13.127 1.00 88.56 87 GLU A O 1
ATOM 693 N N . THR A 1 88 ? 11.066 2.908 -14.900 1.00 88.44 88 THR A N 1
ATOM 694 C CA . THR A 1 88 ? 9.724 2.409 -15.234 1.00 88.44 88 THR A CA 1
ATOM 695 C C . THR A 1 88 ? 9.723 0.902 -15.474 1.00 88.44 88 THR A C 1
ATOM 697 O O . THR A 1 88 ? 8.840 0.200 -14.990 1.00 88.44 88 THR A O 1
ATOM 700 N N . VAL A 1 89 ? 10.704 0.396 -16.225 1.00 90.19 89 VAL A N 1
ATOM 701 C CA . VAL A 1 89 ? 10.811 -1.036 -16.528 1.00 90.19 89 VAL A CA 1
ATOM 702 C C . VAL A 1 89 ? 11.075 -1.844 -15.257 1.00 90.19 89 VAL A C 1
ATOM 704 O O . VAL A 1 89 ? 10.441 -2.873 -15.050 1.00 90.19 89 VAL A O 1
ATOM 707 N N . GLU A 1 90 ? 11.960 -1.359 -14.389 1.00 89.06 90 GLU A N 1
ATOM 708 C CA . GLU A 1 90 ? 12.274 -1.994 -13.105 1.00 89.06 90 GLU A CA 1
ATOM 709 C C . GLU A 1 90 ? 11.068 -1.981 -12.142 1.00 89.06 90 GLU A C 1
ATOM 711 O O . GLU A 1 90 ? 10.761 -2.991 -11.506 1.00 89.06 90 GLU A O 1
ATOM 716 N N . LEU A 1 91 ? 10.330 -0.866 -12.090 1.00 88.75 91 LEU A N 1
ATOM 717 C CA . LEU A 1 91 ? 9.083 -0.731 -11.331 1.00 88.75 91 LEU A CA 1
ATOM 718 C C . LEU A 1 91 ? 8.002 -1.694 -11.835 1.00 88.75 91 LEU A C 1
ATOM 720 O O . LEU A 1 91 ? 7.358 -2.360 -11.028 1.00 88.75 91 LEU A O 1
ATOM 724 N N . ALA A 1 92 ? 7.820 -1.798 -13.153 1.00 88.75 92 ALA A N 1
ATOM 725 C CA . ALA A 1 92 ? 6.842 -2.694 -13.769 1.00 88.75 92 ALA A CA 1
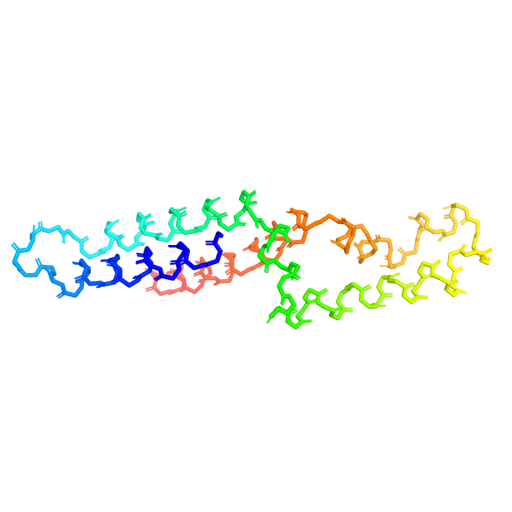ATOM 726 C C . ALA A 1 92 ? 7.176 -4.183 -13.587 1.00 88.75 92 ALA A C 1
ATOM 728 O O . ALA A 1 92 ? 6.276 -5.022 -13.602 1.00 88.75 92 ALA A O 1
ATOM 729 N N . GLU A 1 93 ? 8.456 -4.526 -13.432 1.00 87.81 93 GLU A N 1
ATOM 730 C CA . GLU A 1 93 ? 8.893 -5.906 -13.212 1.00 87.81 93 GLU A CA 1
ATOM 731 C C . GLU A 1 93 ? 8.637 -6.366 -11.770 1.00 87.81 93 GLU A C 1
ATOM 733 O O . GLU A 1 93 ? 8.300 -7.527 -11.532 1.00 87.81 93 GLU A O 1
ATOM 738 N N . SER A 1 94 ? 8.764 -5.461 -10.794 1.00 90.38 94 SER A N 1
ATOM 739 C CA . SER A 1 94 ? 8.652 -5.790 -9.374 1.00 90.38 94 SER A CA 1
ATOM 740 C C . SER A 1 94 ? 7.489 -5.073 -8.710 1.00 90.38 94 SER A C 1
ATOM 742 O O . SER A 1 94 ? 7.581 -3.915 -8.297 1.00 90.38 94 SER A O 1
ATOM 744 N N . THR A 1 95 ? 6.417 -5.822 -8.462 1.00 88.06 95 THR A N 1
ATOM 745 C CA . THR A 1 95 ? 5.236 -5.307 -7.767 1.00 88.06 95 THR A CA 1
ATOM 746 C C . THR A 1 95 ? 5.553 -4.756 -6.374 1.00 88.06 95 THR A C 1
ATOM 748 O O . THR A 1 95 ? 4.955 -3.779 -5.931 1.00 88.06 95 THR A O 1
ATOM 751 N N . ASN A 1 96 ? 6.541 -5.331 -5.682 1.00 88.00 96 ASN A N 1
ATOM 752 C CA . ASN A 1 96 ? 6.992 -4.824 -4.387 1.00 88.00 96 ASN A CA 1
ATOM 753 C C . ASN A 1 96 ? 7.740 -3.495 -4.497 1.00 88.00 96 ASN A C 1
ATOM 755 O O . ASN A 1 96 ? 7.631 -2.674 -3.589 1.00 88.00 96 ASN A O 1
ATOM 759 N N . HIS A 1 97 ? 8.522 -3.295 -5.561 1.00 88.81 97 HIS A N 1
ATOM 760 C CA . HIS A 1 97 ? 9.214 -2.029 -5.789 1.00 88.81 97 HIS A CA 1
ATOM 761 C C . HIS A 1 97 ? 8.200 -0.934 -6.118 1.00 88.81 97 HIS A C 1
ATOM 763 O O . HIS A 1 97 ? 8.198 0.100 -5.461 1.00 88.81 97 HIS A O 1
ATOM 769 N N . PHE A 1 98 ? 7.257 -1.224 -7.020 1.00 90.81 98 PHE A N 1
ATOM 770 C CA . PHE A 1 98 ? 6.143 -0.333 -7.338 1.00 90.81 98 PHE A CA 1
ATOM 771 C C . PHE A 1 98 ? 5.330 0.057 -6.101 1.00 90.81 98 PHE A C 1
ATOM 773 O O . PHE A 1 98 ? 5.140 1.237 -5.833 1.00 90.81 98 PHE A O 1
ATOM 780 N N . VAL A 1 99 ? 4.904 -0.918 -5.287 1.00 90.38 99 VAL A N 1
ATOM 781 C CA . VAL A 1 99 ? 4.129 -0.625 -4.070 1.00 90.38 99 VAL A CA 1
ATOM 782 C C . VAL A 1 99 ? 4.922 0.198 -3.060 1.00 90.38 99 VAL A C 1
ATOM 784 O O . VAL A 1 99 ? 4.334 1.049 -2.399 1.00 90.38 99 VAL A O 1
ATOM 787 N N . LYS A 1 100 ? 6.229 -0.038 -2.908 1.00 88.50 100 LYS A N 1
ATOM 788 C CA . LYS A 1 100 ? 7.067 0.767 -2.009 1.00 88.50 100 LYS A CA 1
ATOM 789 C C . LYS A 1 100 ? 7.203 2.204 -2.492 1.00 88.50 100 LYS A C 1
ATOM 791 O O . LYS A 1 100 ? 7.075 3.099 -1.665 1.00 88.50 100 LYS A O 1
ATOM 796 N N . GLU A 1 101 ? 7.448 2.395 -3.783 1.00 87.44 101 GLU A N 1
ATOM 797 C CA . GLU A 1 101 ? 7.612 3.713 -4.395 1.00 87.44 101 GLU A CA 1
ATOM 798 C C . GLU A 1 101 ? 6.322 4.532 -4.277 1.00 87.44 101 GLU A C 1
ATOM 800 O O . GLU A 1 101 ? 6.306 5.598 -3.663 1.00 87.44 101 GLU A O 1
ATOM 805 N N . GLU A 1 102 ? 5.205 3.962 -4.738 1.00 87.62 102 GLU A N 1
ATOM 806 C CA . GLU A 1 102 ? 3.882 4.585 -4.661 1.00 87.62 102 GLU A CA 1
ATOM 807 C C . GLU A 1 102 ? 3.491 4.905 -3.221 1.00 87.62 102 GLU A C 1
ATOM 809 O O . GLU A 1 102 ? 3.019 6.000 -2.913 1.00 87.62 102 GLU A O 1
ATOM 814 N N . LEU A 1 103 ? 3.704 3.966 -2.300 1.00 84.19 103 LEU A N 1
ATOM 815 C CA . LEU A 1 103 ? 3.402 4.214 -0.902 1.00 84.19 103 LEU A CA 1
ATOM 816 C C . LEU A 1 103 ? 4.270 5.327 -0.326 1.00 84.19 103 LEU A C 1
ATOM 818 O O . LEU A 1 103 ? 3.743 6.162 0.401 1.00 84.19 103 LEU A O 1
ATOM 822 N N . ALA A 1 104 ? 5.580 5.313 -0.578 1.00 86.50 104 ALA A N 1
ATOM 823 C CA . ALA A 1 104 ? 6.477 6.330 -0.051 1.00 86.50 104 ALA A CA 1
ATOM 824 C C . ALA A 1 104 ? 6.010 7.718 -0.497 1.00 86.50 104 ALA A C 1
ATOM 826 O O . ALA A 1 104 ? 5.861 8.595 0.351 1.00 86.50 104 ALA A O 1
ATOM 827 N N . HIS A 1 105 ? 5.667 7.867 -1.778 1.00 85.94 105 HIS A N 1
ATOM 828 C CA . HIS A 1 105 ? 5.111 9.098 -2.329 1.00 85.94 105 HIS A CA 1
ATOM 829 C C . HIS A 1 105 ? 3.864 9.564 -1.559 1.00 85.94 105 HIS A C 1
ATOM 831 O O . HIS A 1 105 ? 3.836 10.668 -1.018 1.00 85.94 105 HIS A O 1
ATOM 837 N N . HIS A 1 106 ? 2.854 8.701 -1.420 1.00 85.38 106 HIS A N 1
ATOM 838 C CA . HIS A 1 106 ? 1.593 9.065 -0.764 1.00 85.38 106 HIS A CA 1
ATOM 839 C C . HIS A 1 106 ? 1.736 9.265 0.752 1.00 85.38 106 HIS A C 1
ATOM 841 O O . HIS A 1 106 ? 1.078 10.120 1.343 1.00 85.38 106 HIS A O 1
ATOM 847 N N . LEU A 1 107 ? 2.580 8.475 1.418 1.00 83.12 107 LEU A N 1
ATOM 848 C CA . LEU A 1 107 ? 2.800 8.590 2.858 1.00 83.12 107 LEU A CA 1
ATOM 849 C C . LEU A 1 107 ? 3.529 9.892 3.196 1.00 83.12 107 LEU A C 1
ATOM 851 O O . LEU A 1 107 ? 3.213 10.503 4.214 1.00 83.12 107 LEU A O 1
ATOM 855 N N . ILE A 1 108 ? 4.468 10.318 2.346 1.00 86.38 108 ILE A N 1
ATOM 856 C CA . ILE A 1 108 ? 5.148 11.610 2.467 1.00 86.38 108 ILE A CA 1
ATOM 857 C C . ILE A 1 108 ? 4.135 12.749 2.334 1.00 86.38 108 ILE A C 1
ATOM 859 O O . ILE A 1 108 ? 4.100 13.606 3.211 1.00 86.38 108 ILE A O 1
ATOM 863 N N . GLU A 1 109 ? 3.260 12.721 1.327 1.00 86.44 109 GLU A N 1
ATOM 864 C CA . GLU A 1 109 ? 2.212 13.740 1.155 1.00 86.44 109 GLU A CA 1
ATOM 865 C C . GLU A 1 109 ? 1.250 13.803 2.350 1.00 86.44 109 GLU A C 1
ATOM 867 O O . GLU A 1 109 ? 0.934 14.879 2.860 1.00 86.44 109 GLU A O 1
ATOM 872 N N . ILE A 1 110 ? 0.792 12.649 2.849 1.00 84.19 110 ILE A N 1
ATOM 873 C CA . ILE A 1 110 ? -0.087 12.596 4.025 1.00 84.19 110 ILE A CA 1
ATOM 874 C C . ILE A 1 110 ? 0.650 13.117 5.263 1.00 84.19 110 ILE A C 1
ATOM 876 O O . ILE A 1 110 ? 0.068 13.864 6.049 1.00 84.19 110 ILE A O 1
ATOM 880 N N . ALA A 1 111 ? 1.918 12.745 5.451 1.00 83.75 111 ALA A N 1
ATOM 881 C CA . ALA A 1 111 ? 2.736 13.243 6.550 1.00 83.75 111 ALA A CA 1
ATOM 882 C C . ALA A 1 111 ? 2.954 14.760 6.456 1.00 83.75 111 ALA A C 1
ATOM 884 O O . ALA A 1 111 ? 2.898 15.432 7.482 1.00 83.75 111 ALA A O 1
ATOM 885 N N . GLU A 1 112 ? 3.133 15.304 5.252 1.00 89.19 112 GLU A N 1
ATOM 886 C CA . GLU A 1 112 ? 3.239 16.742 4.997 1.00 89.19 112 GLU A CA 1
ATOM 887 C C . GLU A 1 112 ? 1.945 17.475 5.376 1.00 89.19 112 GLU A C 1
ATOM 889 O O . GLU A 1 112 ? 1.992 18.454 6.121 1.00 89.19 112 GLU A O 1
ATOM 894 N N . ILE A 1 113 ? 0.780 16.962 4.962 1.00 86.44 113 ILE A N 1
ATOM 895 C CA . ILE A 1 113 ? -0.529 17.517 5.344 1.00 86.44 113 ILE A CA 1
ATOM 896 C C . ILE A 1 113 ? -0.727 17.450 6.860 1.00 86.44 113 ILE A C 1
ATOM 898 O O . ILE A 1 113 ? -1.172 18.419 7.472 1.00 86.44 113 ILE A O 1
ATOM 902 N N . LEU A 1 114 ? -0.409 16.314 7.485 1.00 81.56 114 LEU A N 1
ATOM 903 C CA . LEU A 1 114 ? -0.533 16.151 8.932 1.00 81.56 114 LEU A CA 1
ATOM 904 C C . LEU A 1 114 ? 0.392 17.106 9.686 1.00 81.56 114 LEU A C 1
ATOM 906 O O . LEU A 1 114 ? -0.037 17.680 10.682 1.00 81.56 114 LEU A O 1
ATOM 910 N N . PHE A 1 115 ? 1.624 17.296 9.213 1.00 87.12 115 PHE A N 1
ATOM 911 C CA . PHE A 1 115 ? 2.575 18.239 9.794 1.00 87.12 115 PHE A CA 1
ATOM 912 C C . PHE A 1 115 ? 2.069 19.679 9.661 1.00 87.12 115 PHE A C 1
ATOM 914 O O . PHE A 1 115 ? 1.986 20.384 10.661 1.00 87.12 115 PHE A O 1
ATOM 921 N N . PHE A 1 116 ? 1.600 20.070 8.472 1.00 88.94 116 PHE A N 1
ATOM 922 C CA . PHE A 1 116 ? 0.964 21.368 8.234 1.00 88.94 116 PHE A CA 1
ATOM 923 C C . PHE A 1 116 ? -0.264 21.608 9.130 1.00 88.94 116 PHE A C 1
ATOM 925 O O . PHE A 1 116 ? -0.471 22.711 9.628 1.00 88.94 116 PHE A O 1
ATOM 932 N N . LEU A 1 117 ? -1.086 20.580 9.362 1.00 83.19 117 LEU A N 1
ATOM 933 C CA . LEU A 1 117 ? -2.249 20.665 10.253 1.00 83.19 117 LEU A CA 1
ATOM 934 C C . LEU A 1 117 ? -1.871 20.699 11.743 1.00 83.19 117 LEU A C 1
ATOM 936 O O . LEU A 1 117 ? -2.674 21.161 12.555 1.00 83.19 117 LEU A O 1
ATOM 940 N N . PHE A 1 118 ? -0.685 20.209 12.111 1.00 77.06 118 PHE A N 1
ATOM 941 C CA . PHE A 1 118 ? -0.167 20.240 13.481 1.00 77.06 118 PHE A CA 1
ATOM 942 C C . PHE A 1 118 ? 0.580 21.539 13.827 1.00 77.06 118 PHE A C 1
ATOM 944 O O . PHE A 1 118 ? 0.660 21.860 15.017 1.00 7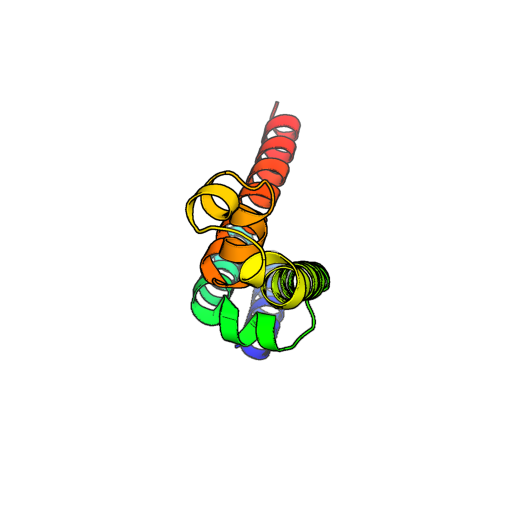7.06 118 PHE A O 1
ATOM 951 N N . GLY A 1 119 ? 1.076 22.292 12.834 1.00 56.59 119 GLY A N 1
ATOM 952 C CA . GLY A 1 119 ? 1.700 23.612 13.017 1.00 56.59 119 GLY A CA 1
ATOM 953 C C . GLY A 1 119 ? 2.800 23.931 12.017 1.00 56.59 119 GLY A C 1
ATOM 954 O O . GLY A 1 119 ? 3.828 23.222 12.042 1.00 56.59 119 GLY A O 1
#

Mean predicted aligned error: 5.95 Å

Solvent-accessible surface area (backbone atoms only — not comparable to full-atom values): 6646 Å² total; per-residue (Å²): 107,62,69,57,45,54,52,50,49,54,54,46,51,49,52,49,73,42,24,85,86,68,75,53,60,52,66,60,53,50,52,51,43,51,53,52,48,48,53,50,46,63,78,42,30,57,74,47,53,73,68,67,78,44,63,69,60,49,53,40,33,52,53,28,52,51,41,56,68,70,44,48,82,79,46,53,74,72,59,46,74,72,36,88,58,46,60,50,38,54,32,48,71,31,48,61,54,36,52,50,52,56,46,51,55,53,52,50,53,51,49,50,53,51,45,62,75,74,102